Protein AF-A0A1I4N6G1-F1 (afdb_monomer_lite)

Sequence (61 aa):
MNHIDATACARLWSAALEAQIKAARRGDAAAIHWLKTSGPAVAAMLGIDPDVILDLVKHNI

Foldseek 3Di:
DPPCPLVNVLVVLVVVLVVLLVCQLVVNPVSLVCLVPPVLVSCVSNVHHSVVSVVCSVVGD

Structure (mmCIF, N/CA/C/O backbone):
data_AF-A0A1I4N6G1-F1
#
_entry.id   AF-A0A1I4N6G1-F1
#
loop_
_atom_site.group_PDB
_atom_site.id
_atom_site.type_symbol
_atom_site.label_atom_id
_atom_site.label_alt_id
_atom_site.label_comp_id
_atom_site.label_asym_id
_atom_site.label_entity_id
_atom_site.label_seq_id
_atom_site.pdbx_PDB_ins_code
_atom_site.Cartn_x
_atom_site.Cartn_y
_atom_site.Cartn_z
_atom_site.occupancy
_atom_site.B_iso_or_equiv
_atom_site.auth_seq_id
_atom_site.auth_comp_id
_atom_site.auth_asym_id
_atom_site.auth_atom_id
_atom_site.pdbx_PDB_model_num
ATOM 1 N N . MET A 1 1 ? 10.297 10.371 -26.965 1.00 43.66 1 MET A N 1
ATOM 2 C CA . MET A 1 1 ? 9.488 9.759 -25.889 1.00 43.66 1 MET A CA 1
ATOM 3 C C . MET A 1 1 ? 10.352 9.703 -24.650 1.00 43.66 1 MET A C 1
ATOM 5 O O . MET A 1 1 ? 11.394 9.065 -24.701 1.00 43.66 1 MET A O 1
ATOM 9 N N . ASN A 1 2 ? 9.981 10.415 -23.585 1.00 49.78 2 ASN A N 1
ATOM 10 C CA . ASN A 1 2 ? 10.694 10.331 -22.312 1.00 49.78 2 ASN A CA 1
ATOM 11 C C . ASN A 1 2 ? 10.431 8.942 -21.724 1.00 49.78 2 ASN A C 1
ATOM 13 O O . ASN A 1 2 ? 9.367 8.705 -21.157 1.00 49.78 2 ASN A O 1
ATOM 17 N N . HIS A 1 3 ? 11.365 8.012 -21.926 1.00 63.06 3 HIS A N 1
ATOM 18 C CA . HIS A 1 3 ? 11.373 6.754 -21.194 1.00 63.06 3 HIS A CA 1
ATOM 19 C C . HIS A 1 3 ? 11.544 7.110 -19.719 1.00 63.06 3 HIS A C 1
ATOM 21 O O . HIS A 1 3 ? 12.614 7.552 -19.307 1.00 63.06 3 HIS A O 1
ATOM 27 N N . ILE A 1 4 ? 10.479 6.972 -18.927 1.00 64.12 4 ILE A N 1
ATOM 28 C CA . ILE A 1 4 ? 10.644 6.891 -17.479 1.00 64.12 4 ILE A CA 1
ATOM 29 C C . ILE A 1 4 ? 11.519 5.661 -17.256 1.00 64.12 4 ILE A C 1
ATOM 31 O O . ILE A 1 4 ? 11.123 4.546 -17.596 1.00 64.12 4 ILE A O 1
ATOM 35 N N . ASP A 1 5 ? 12.733 5.893 -16.765 1.00 82.38 5 ASP A N 1
ATOM 36 C CA . ASP A 1 5 ? 13.672 4.832 -16.437 1.00 82.38 5 ASP A CA 1
ATOM 37 C C . ASP A 1 5 ? 12.989 3.850 -15.474 1.00 82.38 5 ASP A C 1
ATOM 39 O O . ASP A 1 5 ? 12.348 4.269 -14.504 1.00 82.38 5 ASP A O 1
ATOM 43 N N . ALA A 1 6 ? 13.088 2.547 -15.742 1.00 79.31 6 ALA A N 1
ATOM 44 C CA . ALA A 1 6 ? 12.443 1.525 -14.917 1.00 79.31 6 ALA A CA 1
ATOM 45 C C . ALA A 1 6 ? 12.865 1.635 -13.439 1.00 79.31 6 ALA A C 1
ATOM 47 O O . ALA A 1 6 ? 12.057 1.402 -12.541 1.00 79.31 6 ALA A O 1
ATOM 48 N N . THR A 1 7 ? 14.090 2.100 -13.180 1.00 82.00 7 THR A N 1
ATOM 49 C CA . THR A 1 7 ? 14.609 2.393 -11.839 1.00 82.00 7 THR A CA 1
ATOM 50 C C . THR A 1 7 ? 13.915 3.597 -11.213 1.00 82.00 7 THR A C 1
ATOM 52 O O . THR A 1 7 ? 13.609 3.584 -10.022 1.00 82.00 7 THR A O 1
ATOM 55 N N . ALA A 1 8 ? 13.650 4.652 -11.988 1.00 84.44 8 ALA A N 1
ATOM 56 C CA . ALA A 1 8 ? 12.901 5.811 -11.505 1.00 84.44 8 ALA A CA 1
ATOM 57 C C . ALA A 1 8 ? 11.452 5.431 -11.169 1.00 84.44 8 ALA A C 1
ATOM 59 O O . ALA A 1 8 ? 10.938 5.842 -10.130 1.00 84.44 8 ALA A O 1
ATOM 60 N N . CYS A 1 9 ? 10.832 4.584 -11.996 1.00 85.62 9 CYS A N 1
ATOM 61 C CA . CYS A 1 9 ? 9.515 4.012 -11.730 1.00 85.62 9 CYS A CA 1
ATOM 62 C C . CYS A 1 9 ? 9.522 3.203 -10.423 1.00 85.62 9 CYS A C 1
ATOM 64 O O . CYS A 1 9 ? 8.743 3.496 -9.517 1.00 85.62 9 CYS A O 1
ATOM 66 N N . ALA A 1 10 ? 10.455 2.258 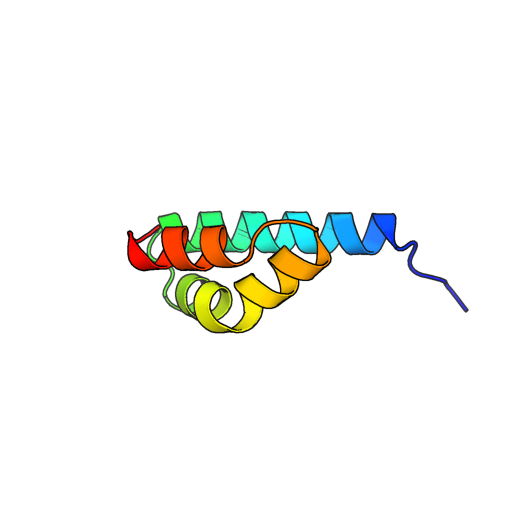-10.274 1.00 87.19 10 ALA A N 1
ATOM 67 C CA . ALA A 1 10 ? 10.583 1.451 -9.063 1.00 87.19 10 ALA A CA 1
ATOM 68 C C . ALA A 1 10 ? 10.778 2.318 -7.808 1.00 87.19 10 ALA A C 1
ATOM 70 O O . ALA A 1 10 ? 10.106 2.106 -6.808 1.00 87.19 10 ALA A O 1
ATOM 71 N N . ARG A 1 11 ? 11.618 3.362 -7.866 1.00 89.25 11 ARG A N 1
ATOM 72 C CA . ARG A 1 11 ? 11.812 4.290 -6.736 1.00 89.25 11 ARG A CA 1
ATOM 73 C C . ARG A 1 11 ? 10.527 5.012 -6.333 1.00 89.25 11 ARG A C 1
ATOM 75 O O . ARG A 1 11 ? 10.251 5.122 -5.141 1.00 89.25 11 ARG A O 1
ATOM 82 N N . LEU A 1 12 ? 9.751 5.496 -7.304 1.00 91.56 12 LEU A N 1
ATOM 83 C CA . LEU A 1 12 ? 8.474 6.165 -7.036 1.00 91.56 12 LEU A CA 1
ATOM 84 C C . LEU A 1 12 ? 7.469 5.207 -6.391 1.00 91.56 12 LEU A C 1
ATOM 86 O O . LEU A 1 12 ? 6.821 5.566 -5.410 1.00 91.56 12 LEU A O 1
ATOM 90 N N . TRP A 1 13 ? 7.382 3.978 -6.898 1.00 90.81 13 TRP A N 1
ATOM 91 C CA . TRP A 1 13 ? 6.494 2.959 -6.347 1.00 90.81 13 TRP A CA 1
ATOM 92 C C . TRP A 1 13 ? 6.923 2.476 -4.961 1.00 90.81 13 TRP A C 1
ATOM 94 O O . TRP A 1 13 ? 6.061 2.310 -4.101 1.00 90.81 13 TRP A O 1
ATOM 104 N N . SER A 1 14 ? 8.226 2.339 -4.699 1.00 91.69 14 SER A N 1
ATOM 105 C CA . SER A 1 14 ? 8.739 2.053 -3.354 1.00 91.69 14 SER A CA 1
ATOM 106 C C . SER A 1 14 ? 8.370 3.161 -2.369 1.00 91.69 14 SER A C 1
ATOM 108 O O . SER A 1 14 ? 7.863 2.871 -1.288 1.00 91.69 14 SER A O 1
ATOM 110 N N . ALA A 1 15 ? 8.558 4.430 -2.749 1.00 93.00 15 ALA A N 1
ATOM 111 C CA . ALA A 1 15 ? 8.210 5.566 -1.896 1.00 93.00 15 ALA A CA 1
ATOM 112 C C . ALA A 1 15 ? 6.697 5.645 -1.628 1.00 93.00 15 ALA A C 1
ATOM 114 O O . ALA A 1 15 ? 6.274 5.914 -0.503 1.00 93.00 15 ALA A O 1
ATOM 115 N N . ALA A 1 16 ? 5.874 5.374 -2.646 1.00 91.75 16 ALA A N 1
ATOM 116 C CA . ALA A 1 16 ? 4.425 5.312 -2.500 1.00 91.75 16 ALA A CA 1
ATOM 117 C C . ALA A 1 16 ? 4.001 4.178 -1.552 1.00 91.75 16 ALA A C 1
ATOM 119 O O . ALA A 1 16 ? 3.196 4.406 -0.651 1.00 91.75 16 ALA A O 1
ATOM 120 N N . LEU A 1 17 ? 4.574 2.980 -1.710 1.00 92.62 17 LEU A N 1
ATOM 121 C CA . LEU A 1 17 ? 4.293 1.830 -0.852 1.00 92.62 17 LEU A CA 1
ATOM 122 C C . LEU A 1 17 ? 4.663 2.118 0.611 1.00 92.62 17 LEU A C 1
ATOM 124 O O . LEU A 1 17 ? 3.860 1.871 1.509 1.00 92.62 17 LEU A O 1
ATOM 128 N N . GLU A 1 18 ? 5.834 2.708 0.856 1.00 92.88 18 GLU A N 1
ATOM 129 C CA 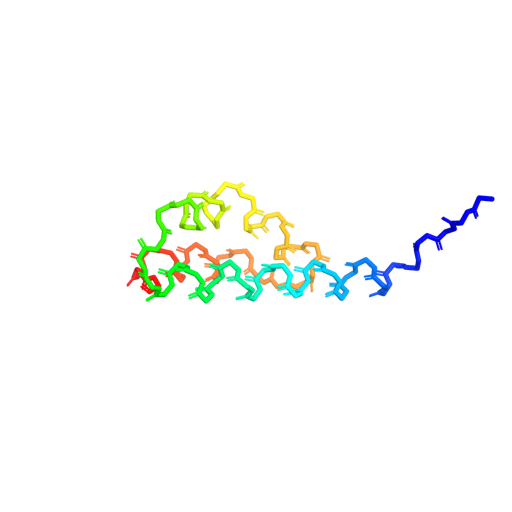. GLU A 1 18 ? 6.279 3.087 2.200 1.00 92.88 18 GLU A CA 1
ATOM 130 C C . GLU A 1 18 ? 5.355 4.135 2.844 1.00 92.88 18 GL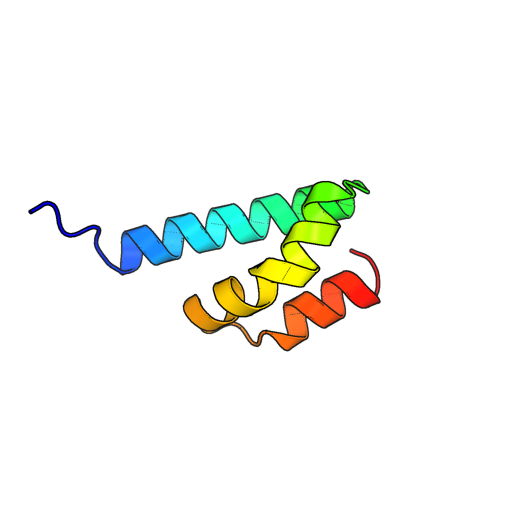U A C 1
ATOM 132 O O . GLU A 1 18 ? 4.972 4.004 4.011 1.00 92.88 18 GLU A O 1
ATOM 137 N N . ALA A 1 19 ? 4.937 5.152 2.081 1.00 93.94 19 ALA A N 1
ATOM 138 C CA . ALA A 1 19 ? 4.008 6.173 2.559 1.00 93.94 19 ALA A CA 1
ATOM 139 C C . ALA A 1 19 ? 2.649 5.574 2.952 1.00 93.94 19 ALA A C 1
ATOM 141 O O . ALA A 1 19 ? 2.107 5.927 4.002 1.00 93.94 19 ALA A O 1
ATOM 142 N N . GLN A 1 20 ? 2.133 4.634 2.155 1.00 94.31 20 GLN A N 1
ATOM 143 C CA . GLN A 1 20 ? 0.873 3.946 2.439 1.00 94.31 20 GLN A CA 1
ATOM 144 C C . GLN A 1 20 ? 0.986 3.062 3.683 1.00 94.31 20 GLN A C 1
ATOM 146 O O . GLN A 1 20 ? 0.119 3.125 4.552 1.00 94.31 20 GLN A O 1
ATOM 151 N N . ILE A 1 21 ? 2.083 2.311 3.841 1.00 92.19 21 ILE A N 1
ATOM 152 C CA . ILE A 1 21 ? 2.340 1.527 5.061 1.00 92.19 21 ILE A CA 1
ATOM 153 C C . ILE A 1 21 ? 2.374 2.449 6.286 1.00 92.19 21 ILE A C 1
ATOM 155 O O . ILE A 1 21 ? 1.741 2.171 7.302 1.00 92.19 21 ILE A O 1
ATOM 159 N N . LYS A 1 22 ? 3.063 3.591 6.201 1.00 93.31 22 LYS A N 1
ATOM 160 C CA . LYS A 1 22 ? 3.137 4.557 7.304 1.00 93.31 22 LYS A CA 1
ATOM 161 C C . LYS A 1 22 ? 1.784 5.193 7.638 1.00 93.31 22 LYS A C 1
ATOM 163 O O . LYS A 1 22 ? 1.510 5.423 8.815 1.00 93.31 22 LYS A O 1
ATOM 168 N N . ALA A 1 23 ? 0.965 5.507 6.637 1.00 92.38 23 ALA A N 1
ATOM 169 C CA . ALA A 1 23 ? -0.380 6.042 6.838 1.00 92.38 23 ALA A CA 1
ATOM 170 C C . ALA A 1 23 ? -1.299 4.992 7.479 1.00 92.38 23 ALA A C 1
ATOM 172 O O . ALA A 1 23 ? -1.979 5.282 8.463 1.00 92.38 23 ALA A O 1
ATOM 173 N N . ALA A 1 24 ? -1.227 3.745 7.016 1.00 92.31 24 ALA A N 1
ATOM 174 C CA . ALA A 1 24 ? -1.971 2.642 7.602 1.00 92.31 24 ALA A CA 1
ATOM 175 C C . ALA A 1 24 ? -1.582 2.373 9.073 1.00 92.31 24 ALA A C 1
ATOM 177 O O . ALA A 1 24 ? -2.481 2.150 9.877 1.00 92.31 24 ALA A O 1
ATOM 178 N N . ARG A 1 25 ? -0.303 2.548 9.472 1.00 89.88 25 ARG A 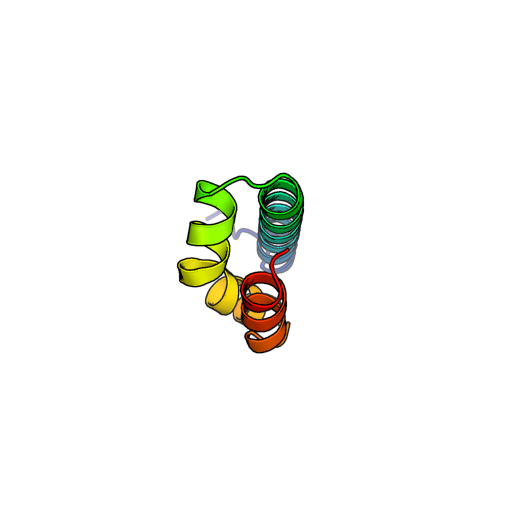N 1
ATOM 179 C CA . ARG A 1 25 ? 0.156 2.501 10.896 1.00 89.88 25 ARG A CA 1
ATOM 180 C C . ARG A 1 25 ? -0.520 3.523 11.786 1.00 89.88 25 ARG A C 1
ATOM 182 O O . ARG A 1 25 ? -0.524 3.387 13.003 1.00 89.88 25 ARG A O 1
ATOM 189 N N . ARG A 1 26 ? -1.051 4.587 11.195 1.00 91.31 26 ARG A N 1
ATOM 190 C CA . ARG A 1 26 ? -1.764 5.646 11.911 1.00 91.31 26 ARG A CA 1
ATOM 191 C C . ARG A 1 26 ? -3.275 5.416 11.927 1.00 91.31 26 ARG A C 1
ATOM 193 O O . ARG A 1 26 ? -3.998 6.290 12.391 1.00 91.31 26 ARG A O 1
ATOM 200 N N . GLY A 1 27 ? -3.744 4.271 11.428 1.00 89.19 27 GLY A N 1
ATOM 201 C CA . GLY A 1 27 ? -5.161 3.9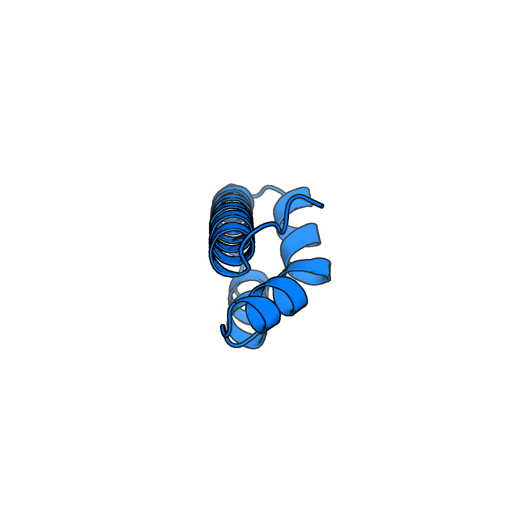37 11.329 1.00 89.19 27 GLY A CA 1
ATOM 202 C C . GLY A 1 27 ? -5.866 4.549 10.117 1.00 89.19 27 GLY A C 1
ATOM 203 O O . GLY A 1 27 ? -7.093 4.620 10.111 1.00 89.19 27 GLY A O 1
ATOM 204 N N . ASP A 1 28 ? -5.132 5.004 9.094 1.00 94.38 28 ASP A N 1
ATOM 205 C CA . ASP A 1 28 ? -5.747 5.516 7.866 1.00 94.38 28 ASP A CA 1
ATOM 206 C C . ASP A 1 28 ? -6.425 4.374 7.087 1.00 94.38 28 ASP A C 1
ATOM 208 O O . ASP A 1 28 ? -5.775 3.518 6.478 1.00 94.38 28 ASP A O 1
ATOM 212 N N . ALA A 1 29 ? -7.758 4.370 7.102 1.00 92.06 29 ALA A N 1
ATOM 213 C CA . ALA A 1 29 ? -8.571 3.353 6.448 1.00 92.06 29 ALA A CA 1
ATOM 214 C C . ALA A 1 29 ? -8.410 3.340 4.918 1.00 92.06 29 ALA A C 1
ATOM 216 O O . ALA A 1 29 ? -8.511 2.272 4.309 1.00 92.06 29 ALA A O 1
ATOM 217 N N . ALA A 1 30 ? -8.139 4.490 4.292 1.00 93.50 30 ALA A N 1
ATOM 218 C CA . ALA A 1 30 ? -7.914 4.566 2.852 1.00 93.50 30 ALA A CA 1
ATOM 219 C C . ALA A 1 30 ? -6.570 3.928 2.487 1.00 93.50 30 ALA A C 1
ATOM 221 O O . ALA A 1 30 ? -6.501 3.152 1.532 1.00 93.50 30 ALA A O 1
ATOM 222 N N . ALA A 1 31 ? -5.535 4.173 3.293 1.00 93.44 31 ALA A N 1
ATOM 223 C CA . ALA A 1 31 ? -4.235 3.534 3.121 1.00 93.44 31 ALA A CA 1
ATOM 224 C C . ALA A 1 31 ? -4.309 2.014 3.330 1.00 93.44 31 ALA A C 1
ATOM 226 O O . ALA A 1 31 ? -3.783 1.247 2.523 1.00 93.44 31 ALA A O 1
ATOM 227 N N . ILE A 1 32 ? -5.037 1.560 4.357 1.00 92.50 32 ILE A N 1
ATOM 228 C CA . ILE A 1 32 ? -5.299 0.130 4.586 1.00 92.50 32 ILE A CA 1
ATOM 229 C C . ILE A 1 32 ? -6.027 -0.483 3.383 1.00 92.50 32 ILE A C 1
ATOM 231 O O . ILE A 1 32 ? -5.644 -1.550 2.904 1.00 92.50 32 ILE A O 1
ATOM 235 N N . 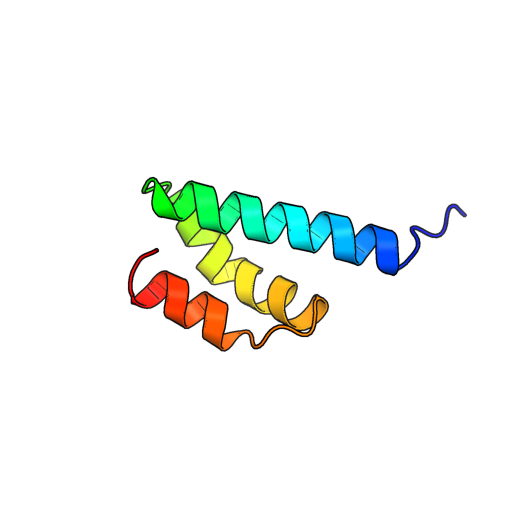HIS A 1 33 ? -7.070 0.175 2.870 1.00 93.94 33 HIS A N 1
ATOM 236 C CA . HIS A 1 33 ? -7.810 -0.311 1.704 1.00 93.94 33 HIS A CA 1
ATOM 237 C C . HIS A 1 33 ? -6.929 -0.380 0.448 1.00 93.94 33 HIS A C 1
ATOM 239 O O . HIS A 1 33 ? -6.976 -1.366 -0.294 1.00 93.94 33 HIS A O 1
ATOM 245 N N . TRP A 1 34 ? -6.084 0.627 0.233 1.00 94.31 34 TRP A N 1
ATOM 246 C CA . TRP A 1 34 ? -5.125 0.638 -0.865 1.00 94.31 34 TRP A CA 1
ATOM 247 C C . TRP A 1 34 ? -4.116 -0.509 -0.747 1.00 94.31 34 TRP A C 1
ATOM 249 O O . TRP A 1 34 ? -3.884 -1.228 -1.718 1.00 94.31 34 TRP A O 1
ATOM 259 N N . LEU A 1 35 ? -3.573 -0.756 0.449 1.00 93.38 35 LEU A N 1
ATOM 260 C CA . LEU A 1 35 ? -2.638 -1.858 0.684 1.00 93.38 35 LEU A CA 1
ATOM 261 C C . LEU A 1 35 ? -3.281 -3.236 0.505 1.00 93.38 35 LEU A C 1
ATOM 263 O O . LEU A 1 35 ? -2.583 -4.161 0.115 1.00 93.38 35 LEU A O 1
ATOM 267 N N . LYS A 1 36 ? -4.596 -3.384 0.719 1.00 92.31 36 LYS A N 1
ATOM 268 C CA . LYS A 1 36 ? -5.320 -4.635 0.413 1.00 92.31 36 LYS A CA 1
ATOM 269 C C . LYS A 1 36 ? -5.510 -4.860 -1.084 1.00 92.31 36 LYS A C 1
ATOM 271 O O . LYS A 1 36 ? -5.448 -5.995 -1.539 1.00 92.31 36 LYS A O 1
ATOM 276 N N . THR A 1 37 ? -5.809 -3.801 -1.832 1.00 93.50 37 THR A N 1
ATOM 277 C CA . THR A 1 37 ? -6.254 -3.911 -3.233 1.00 93.50 37 THR A CA 1
ATOM 278 C C . THR A 1 37 ? -5.118 -3.751 -4.239 1.00 93.50 37 THR A C 1
ATOM 280 O O . THR A 1 37 ? -5.050 -4.493 -5.212 1.00 93.50 37 THR A O 1
ATOM 283 N N . SER A 1 38 ? -4.225 -2.790 -4.005 1.00 92.81 38 SER A N 1
ATOM 284 C CA . SER A 1 38 ? -3.156 -2.387 -4.929 1.00 92.81 38 SER A CA 1
ATOM 285 C C . SER A 1 38 ? -1.759 -2.718 -4.401 1.00 92.81 38 SER A C 1
ATOM 287 O O . SER A 1 38 ? -0.846 -2.966 -5.189 1.00 92.81 38 SER A O 1
ATOM 289 N N . GLY A 1 39 ? -1.592 -2.776 -3.076 1.00 92.62 39 GLY A N 1
ATOM 290 C CA . GLY A 1 39 ? -0.325 -3.101 -2.415 1.00 92.62 39 GLY A CA 1
ATOM 291 C C . GLY A 1 39 ? 0.370 -4.375 -2.927 1.00 92.62 39 GLY A C 1
ATOM 292 O O . GLY A 1 39 ? 1.557 -4.290 -3.241 1.00 92.62 39 GLY A O 1
ATOM 293 N N . PRO A 1 40 ? -0.322 -5.523 -3.098 1.00 93.88 40 PRO A N 1
ATOM 294 C CA . PRO A 1 40 ? 0.296 -6.771 -3.556 1.00 93.88 40 PRO A CA 1
ATOM 295 C C . PRO A 1 40 ? 0.888 -6.666 -4.967 1.00 93.88 40 PRO A C 1
ATOM 297 O O . PRO A 1 40 ? 1.985 -7.156 -5.223 1.00 93.88 40 PRO A O 1
ATOM 300 N N . ALA A 1 41 ? 0.193 -5.980 -5.880 1.00 91.88 41 ALA A N 1
ATOM 301 C CA . ALA A 1 41 ? 0.666 -5.780 -7.248 1.00 91.88 41 ALA A CA 1
ATOM 302 C C . ALA A 1 41 ? 1.894 -4.859 -7.291 1.00 91.88 41 ALA A C 1
ATOM 304 O O . ALA A 1 41 ? 2.850 -5.132 -8.016 1.00 91.88 41 ALA A O 1
ATOM 305 N N . VAL A 1 42 ? 1.894 -3.794 -6.482 1.00 92.31 42 VAL A N 1
ATOM 306 C CA . VAL A 1 42 ? 3.046 -2.891 -6.354 1.00 92.31 42 VAL A CA 1
ATOM 307 C C . VAL A 1 42 ? 4.236 -3.615 -5.721 1.00 92.31 42 VAL A C 1
ATOM 309 O O . VAL A 1 42 ? 5.350 -3.476 -6.213 1.00 92.31 42 VAL A O 1
ATOM 312 N N . ALA A 1 43 ? 4.017 -4.437 -4.691 1.00 91.75 43 ALA A N 1
ATOM 313 C CA . ALA A 1 43 ? 5.062 -5.263 -4.088 1.00 91.75 43 ALA A CA 1
ATOM 314 C C . ALA A 1 43 ? 5.682 -6.233 -5.105 1.00 91.75 43 ALA A C 1
ATOM 316 O O . ALA A 1 43 ? 6.902 -6.227 -5.269 1.00 91.75 43 ALA A O 1
ATOM 317 N N . ALA A 1 44 ? 4.858 -6.963 -5.868 1.00 91.69 44 ALA A N 1
ATOM 318 C CA . ALA A 1 44 ? 5.330 -7.846 -6.936 1.00 91.69 44 ALA A CA 1
ATOM 319 C C . ALA A 1 44 ? 6.169 -7.092 -7.982 1.00 91.69 44 ALA A C 1
ATOM 321 O O . ALA A 1 44 ? 7.227 -7.568 -8.392 1.00 91.69 44 ALA A O 1
ATOM 322 N N . MET A 1 45 ? 5.736 -5.888 -8.378 1.00 90.25 45 MET A N 1
ATOM 323 C CA . MET A 1 45 ? 6.471 -5.036 -9.319 1.00 90.25 45 MET A CA 1
ATOM 324 C C . MET A 1 45 ? 7.854 -4.624 -8.786 1.00 90.25 45 MET A C 1
ATOM 326 O O . MET A 1 45 ? 8.785 -4.421 -9.562 1.00 90.25 45 MET A O 1
ATOM 330 N N . LEU A 1 46 ? 7.990 -4.505 -7.465 1.00 89.19 46 LEU A N 1
ATOM 331 C CA . LEU A 1 46 ? 9.232 -4.161 -6.775 1.00 89.19 46 LEU A CA 1
ATOM 332 C C . LEU A 1 46 ? 10.081 -5.390 -6.403 1.00 89.19 46 LEU A C 1
ATOM 334 O O . LEU A 1 46 ? 11.151 -5.226 -5.821 1.00 89.19 46 LEU A O 1
ATOM 338 N N . GLY A 1 47 ? 9.625 -6.607 -6.725 1.00 89.06 47 GLY A N 1
ATOM 339 C CA . GLY A 1 47 ? 10.290 -7.857 -6.342 1.00 89.06 47 GLY A CA 1
ATOM 340 C C . GLY A 1 47 ? 10.144 -8.212 -4.858 1.00 89.06 47 GLY A C 1
ATOM 341 O O . GLY A 1 47 ? 10.922 -9.007 -4.338 1.00 89.06 47 GLY A O 1
ATOM 342 N N . ILE A 1 48 ? 9.172 -7.609 -4.173 1.00 88.69 48 ILE A N 1
ATOM 343 C CA . ILE A 1 48 ? 8.807 -7.914 -2.789 1.00 88.69 48 ILE A CA 1
ATOM 344 C C . ILE A 1 48 ? 7.715 -8.983 -2.818 1.00 88.69 48 ILE A C 1
ATOM 346 O O . ILE A 1 48 ? 6.797 -8.910 -3.636 1.00 88.69 48 ILE A O 1
ATOM 350 N N . ASP A 1 49 ? 7.795 -9.953 -1.909 1.00 90.75 49 ASP A N 1
ATOM 351 C CA . ASP A 1 49 ? 6.746 -10.956 -1.745 1.00 90.75 49 ASP A CA 1
ATOM 352 C C . ASP A 1 49 ? 5.398 -10.274 -1.411 1.00 90.75 49 ASP A C 1
ATOM 354 O O . ASP A 1 49 ? 5.302 -9.574 -0.393 1.00 90.75 49 ASP A O 1
ATOM 358 N N . PRO A 1 50 ? 4.355 -10.432 -2.249 1.00 89.44 50 PRO A N 1
ATOM 359 C CA . PRO A 1 50 ? 3.046 -9.829 -2.017 1.00 89.44 50 PRO A CA 1
ATOM 360 C C . PRO A 1 50 ? 2.407 -10.249 -0.690 1.00 89.44 50 PRO A C 1
ATOM 362 O O . PRO A 1 50 ? 1.651 -9.462 -0.107 1.00 89.44 50 PRO A O 1
ATOM 365 N N . ASP A 1 51 ? 2.730 -11.446 -0.189 1.00 88.56 51 ASP A N 1
ATOM 366 C CA . ASP A 1 51 ? 2.201 -11.941 1.079 1.00 88.56 51 ASP A CA 1
ATOM 367 C C . ASP A 1 51 ? 2.687 -11.100 2.262 1.00 88.56 51 ASP A C 1
ATOM 369 O O . ASP A 1 51 ? 1.943 -10.941 3.223 1.00 88.56 51 ASP A O 1
ATOM 373 N N . VAL A 1 52 ? 3.850 -10.441 2.170 1.00 87.12 52 VAL A N 1
ATOM 374 C CA . VAL A 1 52 ? 4.324 -9.506 3.207 1.00 87.12 52 VAL A CA 1
ATOM 375 C C . VAL A 1 52 ? 3.361 -8.330 3.379 1.00 87.12 52 VAL A C 1
ATOM 377 O O . VAL A 1 52 ? 3.122 -7.887 4.501 1.00 87.12 52 VAL A O 1
ATOM 380 N N . ILE A 1 53 ? 2.772 -7.822 2.291 1.00 89.25 53 ILE A N 1
ATOM 381 C CA . ILE A 1 53 ? 1.803 -6.719 2.366 1.00 89.25 53 ILE A CA 1
ATOM 382 C C . ILE A 1 53 ? 0.482 -7.198 2.962 1.00 89.25 53 ILE A C 1
ATOM 384 O O . ILE A 1 53 ? -0.108 -6.511 3.796 1.00 89.25 53 ILE A O 1
ATOM 388 N N . LEU A 1 54 ? 0.020 -8.381 2.557 1.00 84.38 54 LEU A N 1
ATOM 389 C CA . LEU A 1 54 ? -1.203 -8.967 3.098 1.00 84.38 54 LEU A CA 1
ATOM 390 C C . LEU A 1 54 ? -1.056 -9.310 4.580 1.00 84.38 54 LEU A C 1
ATOM 392 O O . LEU A 1 54 ? -2.001 -9.103 5.338 1.00 84.38 54 LEU A O 1
ATOM 396 N N . ASP A 1 55 ? 0.117 -9.788 4.985 1.00 87.44 55 ASP A N 1
ATOM 397 C CA . ASP A 1 55 ? 0.460 -10.089 6.367 1.00 87.44 55 ASP A CA 1
ATOM 398 C C . ASP A 1 55 ? 0.520 -8.814 7.214 1.00 87.44 55 ASP A C 1
ATOM 400 O O . ASP A 1 55 ? -0.164 -8.737 8.233 1.00 87.44 55 ASP A O 1
ATOM 404 N N . LEU A 1 56 ? 1.205 -7.769 6.725 1.00 82.06 56 LEU A N 1
ATOM 405 C CA . LEU A 1 56 ? 1.222 -6.440 7.346 1.00 82.06 56 LEU A CA 1
ATOM 406 C C . LEU A 1 56 ? -0.193 -5.917 7.583 1.00 82.06 56 LEU A C 1
ATOM 408 O O . LEU A 1 56 ? -0.495 -5.430 8.661 1.00 82.06 56 LEU A O 1
ATOM 412 N N . VAL A 1 57 ? -1.084 -6.033 6.600 1.00 83.81 57 VAL A N 1
ATOM 413 C CA . VAL A 1 57 ? -2.455 -5.540 6.747 1.00 83.81 57 VAL A CA 1
ATOM 414 C C . VAL A 1 57 ? -3.324 -6.451 7.625 1.00 83.81 57 VAL A C 1
ATOM 416 O O . VAL A 1 57 ? -4.190 -5.950 8.343 1.00 83.81 57 VAL A O 1
ATOM 419 N N . LYS A 1 58 ? -3.138 -7.777 7.578 1.00 82.88 58 LYS A N 1
ATOM 420 C CA . LYS A 1 58 ? -3.887 -8.744 8.403 1.00 82.88 58 LYS A CA 1
ATOM 421 C C . LYS A 1 58 ? -3.537 -8.643 9.874 1.00 82.88 58 LYS A C 1
ATOM 423 O O . LYS A 1 58 ? -4.440 -8.694 10.705 1.00 82.88 58 LYS A O 1
ATOM 428 N N . HIS A 1 59 ? -2.257 -8.476 10.184 1.00 75.88 59 HIS A N 1
ATOM 429 C CA . HIS A 1 59 ? -1.790 -8.275 11.551 1.00 75.88 59 HIS A CA 1
ATOM 430 C C . HIS A 1 59 ? -2.149 -6.895 12.098 1.00 75.88 59 HIS A C 1
ATOM 432 O O . HIS A 1 59 ? -1.821 -6.591 13.242 1.00 75.88 59 HIS A O 1
ATOM 438 N N . ASN A 1 60 ? -2.902 -6.126 11.300 1.00 57.62 60 ASN A N 1
ATOM 439 C CA . ASN A 1 60 ? -2.944 -4.690 11.313 1.00 57.62 60 ASN A CA 1
ATOM 440 C C . ASN A 1 60 ? -1.532 -4.154 11.246 1.00 57.62 60 ASN A C 1
ATOM 442 O O . ASN A 1 60 ? -0.618 -4.482 12.001 1.00 57.62 60 ASN A O 1
ATOM 446 N N . ILE A 1 61 ? -1.386 -3.255 10.313 1.00 55.12 61 ILE A N 1
ATOM 447 C CA . ILE A 1 61 ? -0.321 -2.311 10.436 1.00 55.12 61 ILE A CA 1
ATOM 448 C C . ILE A 1 61 ? -0.440 -1.627 11.808 1.00 55.12 61 ILE A C 1
ATOM 450 O O . ILE A 1 61 ? -1.589 -1.331 12.211 1.00 55.12 61 ILE A O 1
#

Radius of gyration: 12.19 Å; chains: 1; bounding box: 23×22×38 Å

Secondary structure (DSSP, 8-state):
-----HHHHHHHHHHHHHHHHHHHTTT-HHHHHHHHHTHHHHHHHTT--HHHHHHHHHT--

Organism: NCBI:txid254406

pLDDT: mean 86.49, std 11.18, range [43.66, 94.38]